Protein AF-A0A4Y7RPZ2-F1 (afdb_monomer_lite)

pLDDT: mean 96.3, std 3.9, range [80.81, 98.81]

Structure (mmCIF, N/CA/C/O backbone):
data_AF-A0A4Y7RPZ2-F1
#
_entry.id   AF-A0A4Y7RPZ2-F1
#
loop_
_atom_site.group_PDB
_atom_site.id
_atom_site.type_symbol
_atom_site.label_atom_id
_atom_site.label_alt_id
_atom_site.label_comp_id
_atom_site.label_asym_id
_atom_site.label_entity_id
_atom_site.label_seq_id
_atom_site.pdbx_PDB_ins_code
_atom_site.Cartn_x
_atom_site.Cartn_y
_atom_site.Cartn_z
_atom_site.occupancy
_atom_site.B_iso_or_equiv
_atom_site.auth_seq_id
_atom_site.auth_comp_id
_atom_site.auth_asym_id
_atom_site.auth_atom_id
_atom_site.pdbx_PDB_model_num
ATOM 1 N N . MET A 1 1 ? 14.764 -10.989 -1.411 1.00 84.56 1 MET A N 1
ATOM 2 C CA . MET A 1 1 ? 14.471 -10.034 -0.320 1.00 84.56 1 MET A CA 1
ATOM 3 C C . MET A 1 1 ? 13.833 -8.816 -0.963 1.00 84.56 1 MET A C 1
ATOM 5 O O . MET A 1 1 ? 14.284 -8.459 -2.047 1.00 84.56 1 MET A O 1
ATOM 9 N N . LEU A 1 2 ? 12.774 -8.257 -0.370 1.00 96.38 2 LEU A N 1
ATOM 10 C CA . LEU A 1 2 ? 12.108 -7.063 -0.904 1.00 96.38 2 LEU A CA 1
ATOM 11 C C . LEU A 1 2 ? 13.089 -5.880 -0.918 1.00 96.38 2 LEU A C 1
ATOM 13 O O . LEU A 1 2 ? 13.818 -5.696 0.056 1.00 96.38 2 LEU A O 1
ATOM 17 N N . ASN A 1 3 ? 13.115 -5.133 -2.017 1.00 98.00 3 ASN A N 1
ATOM 18 C CA . ASN A 1 3 ? 13.840 -3.874 -2.187 1.00 98.00 3 ASN A CA 1
ATOM 19 C C . ASN A 1 3 ? 13.133 -3.023 -3.254 1.00 98.00 3 ASN A C 1
ATOM 21 O O . ASN A 1 3 ? 12.162 -3.475 -3.862 1.00 98.00 3 ASN A O 1
ATOM 25 N N . TYR A 1 4 ? 13.608 -1.801 -3.485 1.00 97.50 4 TYR A N 1
ATOM 26 C CA . TYR A 1 4 ? 12.972 -0.877 -4.423 1.00 97.50 4 TYR A CA 1
ATOM 27 C C . TYR A 1 4 ? 12.843 -1.445 -5.844 1.00 97.50 4 TYR A C 1
ATOM 29 O O . TYR A 1 4 ? 11.780 -1.348 -6.455 1.00 97.50 4 TYR A O 1
ATOM 37 N N . ASP A 1 5 ? 13.898 -2.089 -6.346 1.00 96.38 5 ASP A N 1
ATOM 38 C CA . ASP A 1 5 ? 13.976 -2.550 -7.737 1.00 96.38 5 ASP A CA 1
ATOM 39 C C . ASP A 1 5 ? 13.000 -3.696 -8.044 1.00 96.38 5 ASP A C 1
ATOM 41 O O . ASP A 1 5 ? 12.559 -3.847 -9.181 1.00 96.38 5 ASP A O 1
ATOM 45 N N . ASN A 1 6 ? 12.636 -4.504 -7.040 1.00 97.38 6 ASN A N 1
ATOM 46 C CA . ASN A 1 6 ? 11.681 -5.606 -7.198 1.00 97.38 6 ASN A CA 1
ATOM 47 C C . ASN A 1 6 ? 10.296 -5.335 -6.588 1.00 97.38 6 ASN A C 1
ATOM 49 O O . ASN A 1 6 ? 9.420 -6.200 -6.669 1.00 97.38 6 ASN A O 1
ATOM 53 N N . LEU A 1 7 ? 10.079 -4.151 -6.009 1.00 98.31 7 LEU A N 1
ATOM 54 C CA . LEU A 1 7 ? 8.886 -3.815 -5.230 1.00 98.31 7 LEU A CA 1
ATOM 55 C C . LEU A 1 7 ? 7.584 -4.032 -6.012 1.00 98.31 7 LEU A C 1
ATOM 57 O O . LEU A 1 7 ? 6.657 -4.674 -5.517 1.00 98.31 7 LEU A O 1
ATOM 61 N N . VAL A 1 8 ? 7.527 -3.532 -7.248 1.00 97.44 8 VAL A N 1
ATOM 62 C CA . VAL A 1 8 ? 6.344 -3.660 -8.112 1.00 97.44 8 VAL A CA 1
ATOM 63 C C . VAL A 1 8 ? 6.057 -5.124 -8.432 1.00 97.44 8 VAL A C 1
ATOM 65 O O . VAL A 1 8 ? 4.929 -5.582 -8.261 1.00 97.44 8 VAL A O 1
ATOM 68 N N . GLN A 1 9 ? 7.075 -5.878 -8.850 1.00 97.25 9 GLN A N 1
ATOM 69 C CA . GLN A 1 9 ? 6.909 -7.290 -9.185 1.00 97.25 9 GLN A CA 1
ATOM 70 C C . GLN A 1 9 ? 6.391 -8.086 -7.981 1.00 97.25 9 GLN A C 1
ATOM 72 O O . GLN A 1 9 ? 5.443 -8.854 -8.114 1.00 97.25 9 GLN A O 1
A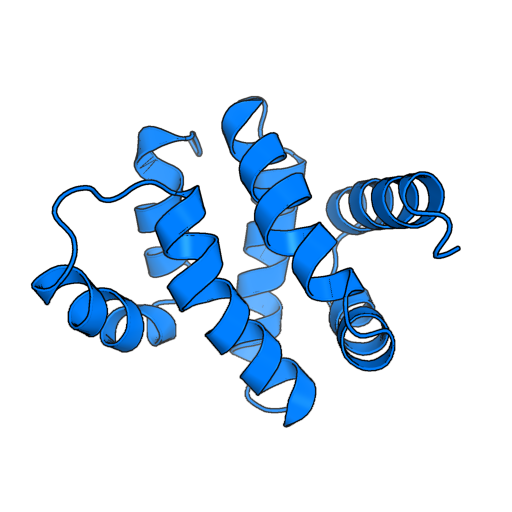TOM 77 N N . GLN A 1 10 ? 6.975 -7.864 -6.804 1.00 98.31 10 GLN A N 1
ATOM 78 C CA . GLN A 1 10 ? 6.581 -8.538 -5.568 1.00 98.31 10 GLN A CA 1
ATOM 79 C C . GLN A 1 10 ? 5.134 -8.202 -5.170 1.00 98.31 10 GLN A C 1
ATOM 81 O O . GLN A 1 10 ? 4.391 -9.089 -4.751 1.00 98.31 10 GLN A O 1
ATOM 86 N N . MET A 1 11 ? 4.691 -6.954 -5.367 1.00 98.38 11 MET A N 1
ATOM 87 C CA . MET A 1 11 ? 3.294 -6.575 -5.131 1.00 98.38 11 MET A CA 1
ATOM 88 C C . MET A 1 11 ? 2.337 -7.301 -6.088 1.00 98.38 11 MET A C 1
ATOM 90 O O . MET A 1 11 ? 1.307 -7.821 -5.664 1.00 98.38 11 MET A O 1
ATOM 94 N N . LEU A 1 12 ? 2.687 -7.388 -7.374 1.00 97.81 12 LEU A N 1
ATOM 95 C CA . LEU A 1 12 ? 1.889 -8.102 -8.377 1.00 97.81 12 LEU A CA 1
ATOM 96 C C . LEU A 1 12 ? 1.887 -9.623 -8.160 1.00 97.81 12 LEU A C 1
ATOM 98 O O . LEU A 1 12 ? 0.957 -10.305 -8.584 1.00 97.81 12 LEU A O 1
ATOM 102 N N . GLU A 1 13 ? 2.916 -10.181 -7.525 1.00 98.19 13 GLU A N 1
ATOM 103 C CA . GLU A 1 13 ? 2.938 -11.583 -7.096 1.00 98.19 13 GLU A CA 1
ATOM 104 C C . GLU A 1 13 ? 2.046 -11.815 -5.869 1.00 98.19 13 GLU A C 1
ATOM 106 O O . GLU A 1 13 ? 1.338 -12.821 -5.815 1.00 98.19 13 GLU A O 1
ATOM 111 N N . ALA A 1 14 ? 2.021 -10.875 -4.918 1.00 98.00 14 ALA A N 1
ATOM 112 C CA . ALA A 1 14 ? 1.143 -10.935 -3.749 1.00 98.00 14 ALA A CA 1
ATOM 113 C C . ALA A 1 14 ? -0.341 -10.740 -4.116 1.00 98.00 14 ALA A C 1
ATOM 115 O O . ALA A 1 14 ? -1.227 -11.374 -3.531 1.00 98.00 14 ALA A O 1
ATOM 116 N N . VAL A 1 15 ? -0.616 -9.879 -5.099 1.00 98.12 15 VAL A N 1
ATOM 117 C CA . VAL A 1 15 ? -1.965 -9.530 -5.560 1.00 98.12 15 VAL A CA 1
ATOM 118 C C . VAL A 1 15 ? -2.046 -9.601 -7.095 1.00 98.12 15 VAL A C 1
ATOM 120 O O . VAL A 1 15 ? -2.077 -8.568 -7.772 1.00 98.12 15 VAL A O 1
ATOM 123 N N . PRO A 1 16 ? -2.071 -10.815 -7.683 1.00 98.06 16 PRO A N 1
ATOM 124 C CA . PRO A 1 16 ? -2.110 -11.012 -9.132 1.00 98.06 16 PRO A CA 1
ATOM 125 C C . PRO A 1 16 ? -3.327 -10.388 -9.818 1.00 98.06 16 PRO A C 1
ATOM 127 O O . PRO A 1 16 ? -3.262 -10.106 -11.011 1.00 98.06 16 PRO A O 1
ATOM 130 N N . GLU A 1 17 ? -4.407 -10.123 -9.089 1.00 98.00 17 GLU A N 1
ATOM 131 C CA . GLU A 1 17 ? -5.610 -9.462 -9.598 1.00 98.00 17 GLU A CA 1
ATOM 132 C C . GLU A 1 17 ? -5.354 -8.021 -10.068 1.00 98.00 17 GLU A C 1
ATOM 134 O O . GLU A 1 17 ? -6.118 -7.491 -10.869 1.00 98.00 17 GLU A O 1
ATOM 139 N N . ILE A 1 18 ? -4.252 -7.400 -9.632 1.00 97.25 18 ILE A N 1
ATOM 140 C CA . ILE A 1 18 ? -3.833 -6.071 -10.093 1.00 97.25 18 ILE A CA 1
ATOM 141 C C . ILE A 1 18 ? -3.183 -6.133 -11.484 1.00 97.25 18 ILE A C 1
ATOM 143 O O . ILE A 1 18 ? -3.208 -5.140 -12.212 1.00 97.25 18 ILE A O 1
ATOM 147 N N . LYS A 1 19 ? -2.630 -7.285 -11.898 1.00 96.00 19 LYS A N 1
ATOM 148 C CA . LYS A 1 19 ? -1.849 -7.404 -13.145 1.00 96.00 19 LYS A CA 1
ATOM 149 C C . LYS A 1 19 ? -2.577 -6.888 -14.390 1.00 96.00 19 LYS A C 1
ATOM 151 O O . LYS A 1 19 ? -1.952 -6.118 -15.109 1.00 96.00 19 LYS A O 1
ATOM 156 N N . PRO A 1 20 ? -3.869 -7.189 -14.630 1.00 95.69 20 PRO A N 1
ATOM 157 C CA . PRO A 1 20 ? -4.561 -6.663 -15.806 1.00 95.69 20 PRO A CA 1
ATOM 158 C C . PRO A 1 20 ? -4.664 -5.131 -15.817 1.00 95.69 20 PRO A C 1
ATOM 160 O O . PRO A 1 20 ? -4.638 -4.518 -16.880 1.00 95.69 20 PRO A O 1
ATOM 163 N N . HIS A 1 21 ? -4.772 -4.500 -14.642 1.00 94.50 21 HIS A N 1
ATOM 164 C CA . HIS A 1 21 ? -4.774 -3.041 -14.522 1.00 94.50 21 HIS A CA 1
ATOM 165 C C . HIS A 1 21 ? -3.388 -2.464 -14.805 1.00 94.50 21 HIS A C 1
ATOM 167 O O . HIS A 1 21 ? -3.276 -1.479 -15.520 1.00 94.50 21 HIS A O 1
ATOM 173 N N . TYR A 1 22 ? -2.342 -3.111 -14.293 1.00 95.06 22 TYR A N 1
ATOM 174 C CA . TYR A 1 22 ? -0.957 -2.726 -14.546 1.00 95.06 22 TYR A CA 1
ATOM 175 C C . TYR A 1 22 ? -0.576 -2.852 -16.028 1.00 95.06 22 TYR A C 1
ATOM 177 O O . TYR A 1 22 ? -0.064 -1.904 -16.613 1.00 95.06 22 TYR A O 1
ATOM 185 N N . GLU A 1 23 ? -0.871 -3.993 -16.655 1.00 93.62 23 GLU A N 1
ATOM 186 C CA . GLU A 1 23 ? -0.543 -4.271 -18.060 1.00 93.62 23 GLU A CA 1
ATOM 187 C C . GLU A 1 23 ? -1.206 -3.284 -19.026 1.00 93.62 23 GLU A C 1
ATOM 189 O O . GLU A 1 23 ? -0.612 -2.930 -20.039 1.00 93.62 23 GLU A O 1
ATOM 194 N N . LYS A 1 24 ? -2.407 -2.797 -18.694 1.00 91.44 24 LYS A N 1
ATOM 195 C CA . LYS A 1 24 ? -3.105 -1.782 -19.488 1.00 91.44 24 LYS A CA 1
ATOM 196 C C . LYS A 1 24 ? -2.371 -0.437 -19.502 1.00 91.44 24 LYS A C 1
ATOM 198 O O . LYS A 1 24 ? -2.361 0.237 -20.528 1.00 91.44 24 LYS A O 1
ATOM 203 N N . GLU A 1 25 ? -1.783 -0.037 -18.377 1.00 89.62 25 GLU A N 1
ATOM 204 C CA . GLU A 1 25 ? -1.068 1.240 -18.272 1.00 89.62 25 GLU A CA 1
ATOM 205 C C . GLU A 1 25 ? 0.340 1.169 -18.891 1.00 89.62 25 GLU A C 1
ATOM 207 O O . GLU A 1 25 ? 0.842 2.177 -19.383 1.00 89.62 25 GLU A O 1
ATOM 212 N N . LEU A 1 26 ? 0.948 -0.026 -18.968 1.00 87.62 26 LEU A N 1
ATOM 213 C CA . LEU A 1 26 ? 2.272 -0.231 -19.580 1.00 87.62 26 LEU A CA 1
ATOM 214 C C . LEU A 1 26 ? 2.374 0.253 -21.030 1.00 87.62 26 LEU A C 1
ATOM 216 O O . LEU A 1 26 ? 3.459 0.618 -21.471 1.00 87.62 26 LEU A O 1
ATOM 220 N N . GLU A 1 27 ? 1.269 0.259 -21.774 1.00 85.00 27 GLU A N 1
ATOM 221 C CA . GLU A 1 27 ? 1.242 0.742 -23.160 1.00 85.00 27 GLU A CA 1
ATOM 222 C C . GLU A 1 27 ? 1.529 2.249 -23.276 1.00 85.00 27 GLU A C 1
ATOM 224 O O . GLU A 1 27 ? 1.878 2.727 -24.356 1.00 85.00 27 GLU A O 1
ATOM 229 N N . TRP A 1 28 ? 1.389 2.994 -22.176 1.00 83.94 28 TRP A N 1
ATOM 230 C CA . TRP A 1 28 ? 1.428 4.457 -22.143 1.00 83.94 28 TRP A CA 1
ATOM 231 C C . TRP A 1 28 ? 2.625 5.022 -21.374 1.00 83.94 28 TRP A C 1
ATOM 233 O O . TRP A 1 28 ? 2.793 6.242 -21.331 1.00 83.94 28 TRP A O 1
ATOM 243 N N . TRP A 1 29 ? 3.443 4.169 -20.751 1.00 87.69 29 TRP A N 1
ATOM 244 C CA . TRP A 1 29 ? 4.537 4.591 -19.878 1.00 87.69 29 TRP A CA 1
ATOM 245 C C . TRP A 1 29 ? 5.911 4.334 -20.493 1.00 87.69 29 TRP A C 1
ATOM 247 O O . TRP A 1 29 ? 6.260 3.204 -20.826 1.00 87.69 29 TRP A O 1
ATOM 257 N N . ASP A 1 30 ? 6.721 5.393 -20.554 1.00 81.00 30 ASP A N 1
ATOM 258 C CA . ASP A 1 30 ? 8.123 5.320 -20.979 1.00 81.00 30 ASP A CA 1
ATOM 259 C C . ASP A 1 30 ? 9.049 4.794 -19.863 1.00 81.00 30 ASP A C 1
ATOM 261 O O . ASP A 1 30 ? 10.093 4.204 -20.142 1.00 81.00 30 ASP A O 1
ATOM 265 N N . GLU A 1 31 ? 8.671 4.988 -18.592 1.00 85.19 31 GLU A N 1
ATOM 266 C CA . GLU A 1 31 ? 9.424 4.533 -17.420 1.00 85.19 31 GLU A CA 1
ATOM 267 C C . GLU A 1 31 ? 8.487 3.975 -16.341 1.00 85.19 31 GLU A C 1
ATOM 269 O O . GLU A 1 31 ? 7.433 4.540 -16.048 1.00 85.19 31 GLU A O 1
ATOM 274 N N . ILE A 1 32 ? 8.894 2.866 -15.718 1.00 87.19 32 ILE A N 1
ATOM 275 C CA . ILE A 1 32 ? 8.118 2.175 -14.684 1.00 87.19 32 ILE A CA 1
ATOM 276 C C . ILE A 1 32 ? 8.791 2.411 -13.332 1.00 87.19 32 ILE A C 1
ATOM 278 O O . ILE A 1 32 ? 9.657 1.646 -12.903 1.00 87.19 32 ILE A O 1
ATOM 282 N N . LEU A 1 33 ? 8.382 3.479 -12.647 1.00 93.44 33 LEU A N 1
ATOM 283 C CA . LEU A 1 33 ? 8.823 3.766 -11.282 1.00 93.44 33 LEU A CA 1
ATOM 284 C C . LEU A 1 33 ? 7.810 3.232 -10.261 1.00 93.44 33 LEU A C 1
ATOM 286 O O . LEU A 1 33 ? 6.606 3.406 -10.462 1.00 93.44 33 LEU A O 1
ATOM 290 N N . PRO A 1 34 ? 8.251 2.664 -9.121 1.00 96.81 34 PRO A N 1
ATOM 291 C CA . PRO A 1 34 ? 7.343 2.210 -8.072 1.00 96.81 34 PRO A CA 1
ATOM 292 C C . PRO A 1 34 ? 6.317 3.259 -7.634 1.00 96.81 34 PRO A C 1
ATOM 294 O O . PRO A 1 34 ? 5.151 2.921 -7.486 1.00 96.81 34 PRO A O 1
ATOM 297 N N . HIS A 1 35 ? 6.692 4.534 -7.510 1.00 97.25 35 HIS A N 1
ATOM 298 C CA . HIS A 1 35 ? 5.727 5.589 -7.170 1.00 97.25 35 HIS A CA 1
ATOM 299 C C . HIS A 1 35 ? 4.608 5.740 -8.210 1.00 97.25 35 HIS A C 1
ATOM 301 O O . HIS A 1 35 ? 3.456 5.918 -7.825 1.00 97.25 35 HIS A O 1
ATOM 307 N N . ILE A 1 36 ? 4.925 5.615 -9.504 1.00 95.44 36 ILE A N 1
ATOM 308 C CA . ILE A 1 36 ? 3.939 5.684 -10.594 1.00 95.44 36 ILE A CA 1
ATOM 309 C C . ILE A 1 36 ? 2.998 4.482 -10.503 1.00 95.44 36 ILE A C 1
ATOM 311 O O . ILE A 1 36 ? 1.784 4.640 -10.437 1.00 95.44 36 ILE A O 1
ATOM 315 N N . VAL A 1 37 ? 3.545 3.269 -10.384 1.00 97.12 37 VAL A N 1
ATOM 316 C CA . VAL A 1 37 ? 2.721 2.051 -10.318 1.00 97.12 37 VAL A CA 1
ATOM 317 C C . VAL A 1 37 ? 1.838 2.028 -9.068 1.00 97.12 37 VAL A C 1
ATOM 319 O O . VAL A 1 37 ? 0.659 1.674 -9.134 1.00 97.12 37 VAL A O 1
ATOM 322 N N . PHE A 1 38 ? 2.383 2.414 -7.913 1.00 98.31 38 PHE A N 1
ATOM 323 C CA . PHE A 1 38 ? 1.604 2.462 -6.681 1.00 98.31 38 PHE A CA 1
ATOM 324 C C . PHE A 1 38 ? 0.554 3.574 -6.713 1.00 98.31 38 PHE A C 1
ATOM 326 O O . PHE A 1 38 ? -0.574 3.344 -6.278 1.00 98.31 38 PHE A O 1
ATOM 333 N N . GLY A 1 39 ? 0.894 4.739 -7.266 1.00 97.06 39 GLY A N 1
ATOM 334 C CA . GLY A 1 39 ? 0.007 5.893 -7.371 1.00 97.06 39 GLY A CA 1
ATOM 335 C C . GLY A 1 39 ? -1.152 5.689 -8.344 1.00 97.06 39 GLY A C 1
ATOM 336 O O . GLY A 1 39 ? -2.298 5.938 -7.971 1.00 97.06 39 GLY A O 1
ATOM 337 N N . ASP A 1 40 ? -0.866 5.186 -9.543 1.00 95.81 40 ASP A N 1
ATOM 338 C CA . ASP A 1 40 ? -1.818 5.186 -10.660 1.00 95.81 40 ASP A CA 1
ATOM 339 C C . ASP A 1 40 ? -2.557 3.855 -10.830 1.00 95.81 40 ASP A C 1
ATOM 341 O O . ASP A 1 40 ? -3.648 3.823 -11.398 1.00 95.81 40 ASP A O 1
ATOM 345 N N . VAL A 1 41 ? -2.015 2.751 -10.300 1.00 97.38 41 VAL A N 1
ATOM 346 C CA . VAL A 1 41 ? -2.619 1.416 -10.447 1.00 97.38 41 VAL A CA 1
ATOM 347 C C . VAL A 1 41 ? -3.044 0.842 -9.100 1.00 97.38 41 VAL A C 1
ATOM 349 O O . VAL A 1 41 ? -4.228 0.574 -8.882 1.00 97.38 41 VAL A O 1
ATOM 352 N N . ILE A 1 42 ? -2.100 0.656 -8.173 1.00 98.12 42 ILE A N 1
ATOM 353 C CA . ILE A 1 42 ? -2.374 -0.073 -6.925 1.00 98.12 42 ILE A CA 1
ATOM 354 C C . ILE A 1 42 ? -3.324 0.723 -6.027 1.00 98.12 42 ILE A C 1
ATOM 356 O O . ILE A 1 42 ? -4.325 0.177 -5.564 1.00 98.12 42 ILE A O 1
ATOM 360 N N . ASN A 1 43 ? -3.068 2.013 -5.806 1.00 98.31 43 ASN A N 1
ATOM 361 C CA . ASN A 1 43 ? -3.909 2.844 -4.949 1.00 98.31 43 ASN A CA 1
ATOM 362 C C . ASN A 1 43 ? -5.363 2.927 -5.445 1.00 98.31 43 ASN A C 1
ATOM 364 O O . ASN A 1 43 ? -6.257 2.623 -4.650 1.00 98.31 43 ASN A O 1
ATOM 368 N N . PRO A 1 44 ? -5.655 3.275 -6.718 1.00 98.06 44 PRO A N 1
ATOM 369 C CA . PRO A 1 44 ? -7.026 3.293 -7.221 1.00 98.06 44 PRO A CA 1
ATOM 370 C C . PRO A 1 44 ? -7.728 1.947 -7.058 1.00 98.06 44 PRO A C 1
ATOM 372 O O . PRO A 1 44 ? -8.883 1.908 -6.625 1.00 98.06 44 PRO A O 1
ATOM 375 N N . TYR A 1 45 ? -7.020 0.848 -7.332 1.00 98.00 45 TYR A N 1
ATOM 376 C CA . TYR A 1 45 ? -7.556 -0.496 -7.172 1.00 98.00 45 TYR A CA 1
ATOM 377 C C . TYR A 1 45 ? -7.932 -0.787 -5.711 1.00 98.00 45 TYR A C 1
ATOM 379 O O . TYR A 1 45 ? -9.092 -1.085 -5.419 1.00 98.00 45 TYR A O 1
ATOM 387 N N . ILE A 1 46 ? -7.005 -0.603 -4.766 1.00 98.31 46 ILE A N 1
ATOM 388 C CA . ILE A 1 46 ? -7.246 -0.856 -3.336 1.00 98.31 46 ILE A CA 1
ATOM 389 C C . ILE A 1 46 ? -8.335 0.062 -2.768 1.00 98.31 46 ILE A C 1
ATOM 391 O O . ILE A 1 46 ? -9.213 -0.396 -2.031 1.00 98.31 46 ILE A O 1
ATOM 395 N N . ILE A 1 47 ? -8.341 1.344 -3.137 1.00 98.50 47 ILE A N 1
ATOM 396 C CA . ILE A 1 47 ? -9.367 2.297 -2.696 1.00 98.50 47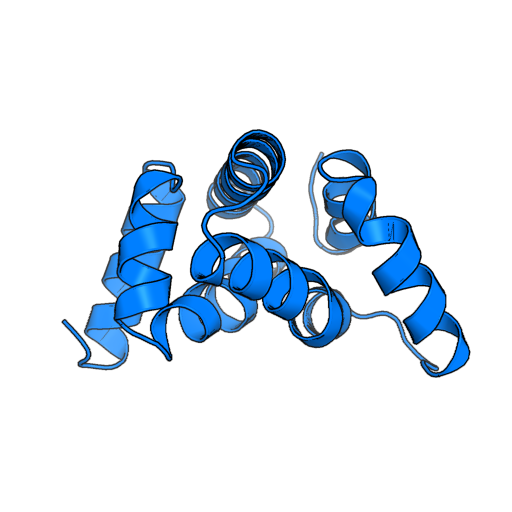 ILE A CA 1
ATOM 397 C C . ILE A 1 47 ? -10.747 1.886 -3.215 1.00 98.50 47 ILE A C 1
ATOM 399 O O . ILE A 1 47 ? -11.726 1.977 -2.469 1.00 98.50 47 ILE A O 1
ATOM 403 N N . SER A 1 48 ? -10.846 1.402 -4.456 1.00 97.94 48 SER A N 1
ATOM 404 C CA . SER A 1 48 ? -12.117 0.921 -5.009 1.00 97.94 48 SER A CA 1
ATOM 405 C C . SER A 1 48 ? -12.683 -0.255 -4.199 1.00 97.94 48 SER A C 1
ATOM 407 O O . SER A 1 48 ? -13.855 -0.225 -3.810 1.00 97.94 48 SER A O 1
ATOM 409 N N . LEU A 1 49 ? -11.836 -1.222 -3.829 1.00 97.75 49 LEU A N 1
ATOM 410 C CA . LEU A 1 49 ? -12.217 -2.368 -3.001 1.00 97.75 49 LEU A CA 1
ATOM 411 C C . LEU A 1 49 ? -12.658 -1.937 -1.598 1.00 97.75 49 LEU A C 1
ATOM 413 O O . LEU A 1 49 ? -13.694 -2.387 -1.104 1.00 97.75 49 LEU A O 1
ATOM 417 N N . LEU A 1 50 ? -11.935 -1.002 -0.971 1.00 98.12 50 LEU A N 1
ATOM 418 C CA . LEU A 1 50 ? -12.313 -0.433 0.326 1.00 98.12 50 LEU A CA 1
ATOM 419 C C . LEU A 1 50 ? -13.677 0.273 0.252 1.00 98.12 50 LEU A C 1
ATOM 421 O O . LEU A 1 50 ? -14.557 0.044 1.094 1.00 98.12 50 LEU A O 1
ATOM 425 N N . LYS A 1 51 ? -13.891 1.119 -0.762 1.00 97.25 51 LYS A N 1
ATOM 426 C CA . LYS A 1 51 ? -15.147 1.864 -0.939 1.00 97.25 51 LYS A CA 1
ATOM 427 C C . LYS A 1 51 ? -16.334 0.921 -1.103 1.00 97.25 51 LYS A C 1
ATOM 429 O O . LYS A 1 51 ? -17.312 1.084 -0.372 1.00 97.25 51 LYS A O 1
ATOM 434 N N . ASN A 1 52 ? -16.189 -0.110 -1.929 1.00 94.69 52 ASN A N 1
ATOM 435 C CA . ASN A 1 52 ? -17.251 -1.073 -2.213 1.00 94.69 52 ASN A CA 1
ATOM 436 C C . ASN A 1 52 ? -17.357 -2.207 -1.179 1.00 94.69 52 ASN A C 1
ATOM 438 O O . ASN A 1 52 ? -18.327 -2.957 -1.204 1.00 94.69 52 ASN A O 1
ATOM 442 N N . SER A 1 53 ? -16.396 -2.318 -0.251 1.00 87.81 53 SER A N 1
ATOM 443 C CA . SER A 1 53 ? -16.313 -3.418 0.728 1.00 87.81 53 SER A CA 1
ATOM 444 C C . SER A 1 53 ? -16.329 -4.795 0.058 1.00 87.81 53 SER A C 1
ATOM 446 O O . SER A 1 53 ? -17.006 -5.718 0.508 1.00 87.81 53 SER A O 1
ATOM 448 N N . GLN A 1 54 ? -15.576 -4.898 -1.035 1.00 87.94 54 GLN A N 1
ATOM 449 C CA . GLN A 1 54 ? -15.441 -6.094 -1.859 1.00 87.94 54 GLN A CA 1
ATOM 450 C C . GLN A 1 54 ? -14.098 -6.780 -1.614 1.00 87.94 54 GLN A C 1
ATOM 452 O O . GLN A 1 54 ? -13.147 -6.153 -1.150 1.00 87.94 54 GLN A O 1
ATOM 457 N N . ASP A 1 55 ? -14.067 -8.080 -1.915 1.00 90.62 55 ASP A N 1
ATOM 458 C CA . ASP A 1 55 ? -12.865 -8.913 -1.990 1.00 90.62 55 ASP A CA 1
ATOM 459 C C . ASP A 1 55 ? -11.913 -8.749 -0.799 1.00 90.62 55 ASP A C 1
ATOM 461 O O . ASP A 1 55 ? -10.744 -8.385 -0.925 1.00 90.62 55 ASP A O 1
ATOM 465 N N . LEU A 1 56 ? -12.433 -9.053 0.395 1.00 95.38 56 LEU A N 1
ATOM 466 C CA . LEU A 1 56 ? -11.696 -8.955 1.660 1.00 95.38 56 LEU A CA 1
ATOM 467 C C . LEU A 1 56 ? -10.377 -9.744 1.652 1.00 95.38 56 LEU A C 1
ATOM 469 O O . LEU A 1 56 ? -9.432 -9.328 2.313 1.00 95.38 56 LEU A O 1
ATOM 473 N N . ASP A 1 57 ? -10.300 -10.845 0.897 1.00 97.62 57 ASP A N 1
ATOM 474 C CA . ASP A 1 57 ? -9.064 -11.617 0.709 1.00 97.62 57 ASP A CA 1
ATOM 475 C C . ASP A 1 57 ? -7.971 -10.802 -0.004 1.00 97.62 57 ASP A C 1
ATOM 477 O O . ASP A 1 57 ? -6.822 -10.771 0.437 1.00 97.62 57 ASP A O 1
ATOM 481 N N . ILE A 1 58 ? -8.344 -10.076 -1.062 1.00 98.19 58 ILE A N 1
ATOM 482 C CA . ILE A 1 58 ? -7.431 -9.213 -1.817 1.00 98.19 58 ILE A CA 1
ATOM 483 C C . ILE A 1 58 ? -6.923 -8.084 -0.919 1.00 98.19 58 ILE A C 1
ATOM 485 O O . ILE A 1 58 ? -5.721 -7.819 -0.873 1.00 98.19 58 ILE A O 1
ATOM 489 N N . LEU A 1 59 ? -7.823 -7.452 -0.157 1.00 98.44 59 LEU A N 1
ATOM 490 C CA . LEU A 1 59 ? -7.447 -6.434 0.825 1.00 98.44 59 LEU A CA 1
ATOM 491 C C . LEU A 1 59 ? -6.504 -7.008 1.890 1.00 98.44 59 LEU A C 1
ATOM 493 O O . LEU A 1 59 ? -5.482 -6.398 2.191 1.00 98.44 59 LEU A O 1
ATOM 497 N N . GLN A 1 60 ? -6.784 -8.201 2.418 1.00 98.44 60 GLN A N 1
ATOM 498 C CA . GLN A 1 60 ? -5.923 -8.848 3.408 1.00 98.44 60 GLN A CA 1
ATOM 499 C C . GLN A 1 60 ? -4.502 -9.066 2.866 1.00 98.44 60 GLN A C 1
ATOM 501 O O . GLN A 1 60 ? -3.535 -8.723 3.548 1.00 98.44 60 GLN A O 1
ATOM 506 N N . ARG A 1 61 ? -4.364 -9.580 1.636 1.00 98.62 61 ARG A N 1
ATOM 507 C CA . ARG A 1 61 ? -3.059 -9.795 0.987 1.00 98.62 61 ARG A CA 1
ATOM 508 C C . ARG A 1 61 ? -2.327 -8.489 0.692 1.00 98.62 61 ARG A C 1
ATOM 510 O O . ARG A 1 61 ? -1.133 -8.393 0.970 1.00 98.62 61 ARG A O 1
ATOM 517 N N . ALA A 1 62 ? -3.031 -7.473 0.196 1.00 98.69 62 ALA A N 1
ATOM 518 C CA . ALA A 1 62 ? -2.442 -6.165 -0.082 1.00 98.69 62 ALA A CA 1
ATOM 519 C C . ALA A 1 62 ? -1.891 -5.504 1.190 1.00 98.69 62 ALA A C 1
ATOM 521 O O . ALA A 1 62 ? -0.741 -5.077 1.224 1.00 98.69 62 ALA A O 1
ATOM 522 N N . PHE A 1 63 ? -2.671 -5.479 2.272 1.00 98.75 63 PHE A N 1
ATOM 523 C CA . PHE A 1 63 ? -2.221 -4.883 3.531 1.00 98.75 63 PHE A CA 1
ATOM 524 C C . PHE A 1 63 ? -1.166 -5.729 4.251 1.00 98.75 63 PHE A C 1
ATOM 526 O O . PHE A 1 63 ? -0.297 -5.171 4.919 1.00 98.75 63 PHE A O 1
ATOM 533 N N . GLN A 1 64 ? -1.173 -7.053 4.076 1.00 98.75 64 GLN A N 1
ATOM 534 C CA . GLN A 1 64 ? -0.054 -7.891 4.505 1.00 98.75 64 GLN A CA 1
ATOM 535 C C . GLN A 1 64 ? 1.231 -7.517 3.756 1.00 98.75 64 GLN A C 1
ATOM 537 O O . GLN A 1 64 ? 2.294 -7.444 4.370 1.00 98.75 64 GLN A O 1
ATOM 542 N N . PHE A 1 65 ? 1.146 -7.238 2.454 1.00 98.81 65 PHE A N 1
ATOM 543 C CA . PHE A 1 65 ? 2.287 -6.756 1.682 1.00 98.81 65 PHE A CA 1
ATOM 544 C C . PHE A 1 65 ? 2.754 -5.368 2.144 1.00 98.81 65 PHE A C 1
ATOM 546 O O . PHE A 1 65 ? 3.953 -5.150 2.307 1.00 98.81 65 PHE A O 1
ATOM 553 N N . PHE A 1 66 ? 1.830 -4.456 2.456 1.00 98.81 66 PHE A N 1
ATOM 554 C CA . PHE A 1 66 ? 2.168 -3.150 3.032 1.00 98.81 66 PHE A CA 1
ATOM 555 C C . PHE A 1 66 ? 2.868 -3.274 4.392 1.00 98.81 66 PHE A C 1
ATOM 557 O O . PHE A 1 66 ? 3.820 -2.545 4.652 1.00 98.81 66 PHE A O 1
ATOM 564 N N . GLU A 1 67 ? 2.500 -4.255 5.221 1.00 98.81 67 GLU A N 1
ATOM 565 C CA . GLU A 1 67 ? 3.228 -4.543 6.463 1.00 98.81 67 GLU A CA 1
ATOM 566 C C . GLU A 1 67 ? 4.648 -5.058 6.201 1.00 98.81 67 GLU A C 1
ATOM 568 O O . GLU A 1 67 ? 5.574 -4.716 6.938 1.00 98.81 67 GLU A O 1
ATOM 573 N N . ILE A 1 68 ? 4.860 -5.828 5.132 1.00 98.56 68 ILE A N 1
ATOM 574 C CA . ILE A 1 68 ? 6.208 -6.229 4.709 1.00 98.56 68 ILE A CA 1
ATOM 575 C C . ILE A 1 68 ? 7.008 -5.000 4.255 1.00 98.56 68 ILE A C 1
ATOM 577 O O . ILE A 1 68 ? 8.166 -4.863 4.650 1.00 98.56 68 ILE A O 1
ATOM 581 N N . MET A 1 69 ? 6.402 -4.085 3.489 1.00 98.62 69 MET A N 1
ATOM 582 C CA . MET A 1 69 ? 7.033 -2.814 3.103 1.00 98.62 69 MET A CA 1
ATOM 583 C C . MET A 1 69 ? 7.416 -1.982 4.334 1.00 98.62 69 MET A C 1
ATOM 585 O O . MET A 1 69 ? 8.530 -1.474 4.404 1.00 98.62 69 MET A O 1
ATOM 589 N N . ALA A 1 70 ? 6.534 -1.907 5.334 1.00 98.44 70 ALA A N 1
ATOM 590 C CA . ALA A 1 70 ? 6.734 -1.141 6.565 1.00 98.44 70 ALA A CA 1
ATOM 591 C C . ALA A 1 70 ? 7.916 -1.644 7.413 1.00 98.44 70 ALA A C 1
ATOM 593 O O . ALA A 1 70 ? 8.510 -0.882 8.174 1.00 98.44 70 ALA A O 1
ATOM 594 N N . ASN A 1 71 ? 8.246 -2.932 7.291 1.00 98.12 71 ASN A N 1
ATOM 595 C CA . ASN A 1 71 ? 9.363 -3.576 7.982 1.00 98.12 71 ASN A CA 1
ATOM 596 C C . ASN A 1 71 ? 10.598 -3.763 7.078 1.00 98.12 71 ASN A C 1
ATOM 598 O O . ASN A 1 71 ? 11.569 -4.406 7.483 1.00 98.12 71 ASN A O 1
ATOM 602 N N . CYS A 1 72 ? 10.571 -3.246 5.847 1.00 97.69 72 CYS A N 1
ATOM 603 C CA . CYS A 1 72 ? 11.675 -3.375 4.908 1.00 97.69 72 CYS A CA 1
ATOM 604 C C . CYS A 1 72 ? 12.834 -2.440 5.307 1.00 97.69 72 CYS A C 1
ATOM 606 O O . CYS A 1 72 ? 12.592 -1.265 5.575 1.00 97.69 72 CYS A O 1
ATOM 608 N N . PRO A 1 73 ? 14.096 -2.916 5.326 1.00 96.94 73 PRO A N 1
ATOM 609 C CA . PRO A 1 73 ? 15.250 -2.064 5.622 1.00 96.94 73 PRO A CA 1
ATOM 610 C C . PRO A 1 73 ? 15.629 -1.120 4.470 1.00 96.94 73 PRO A C 1
ATOM 612 O O . PRO A 1 73 ? 16.454 -0.234 4.668 1.00 96.94 73 PRO A O 1
ATOM 615 N N . ASP A 1 74 ? 15.084 -1.322 3.266 1.00 98.19 74 ASP A N 1
ATOM 616 C CA . ASP A 1 74 ? 15.284 -0.408 2.142 1.00 98.19 74 ASP A CA 1
ATOM 617 C C . ASP A 1 74 ? 14.400 0.833 2.329 1.00 98.19 74 ASP A C 1
ATOM 619 O O . ASP A 1 74 ? 13.178 0.777 2.178 1.00 98.19 74 ASP A O 1
ATOM 623 N N . GLU A 1 75 ? 15.029 1.961 2.655 1.00 96.81 75 GLU A N 1
ATOM 624 C CA . GLU A 1 75 ? 14.344 3.227 2.933 1.00 96.81 75 GLU A CA 1
ATOM 625 C C . GLU A 1 75 ? 13.473 3.697 1.762 1.00 96.81 75 GLU A C 1
ATOM 627 O O . GLU A 1 75 ? 12.422 4.291 1.992 1.00 96.81 75 GLU A O 1
ATOM 632 N N . ARG A 1 76 ? 13.831 3.365 0.513 1.00 98.19 76 ARG A N 1
ATOM 633 C CA . ARG A 1 76 ? 13.029 3.744 -0.660 1.00 98.19 76 ARG A CA 1
ATOM 634 C C . ARG A 1 76 ? 11.723 2.950 -0.739 1.00 98.19 76 ARG A C 1
ATOM 636 O O . ARG A 1 76 ? 10.736 3.434 -1.285 1.00 98.19 76 ARG A O 1
ATOM 643 N N . VAL A 1 77 ? 11.686 1.729 -0.197 1.00 98.56 77 VAL A N 1
ATOM 644 C CA . VAL A 1 77 ? 10.440 0.948 -0.072 1.00 98.56 77 VAL A CA 1
ATOM 645 C C . VAL A 1 77 ? 9.531 1.574 0.983 1.00 98.56 77 VAL A C 1
ATOM 647 O O . VAL A 1 77 ? 8.328 1.719 0.751 1.00 98.56 77 VAL A O 1
ATOM 650 N N . ALA A 1 78 ? 10.104 1.971 2.122 1.00 95.56 78 ALA A N 1
ATOM 651 C CA . ALA A 1 78 ? 9.371 2.665 3.176 1.00 95.56 78 ALA A CA 1
ATOM 652 C C . ALA A 1 78 ? 8.846 4.031 2.699 1.00 95.56 78 ALA A C 1
ATOM 654 O O . ALA A 1 78 ? 7.717 4.39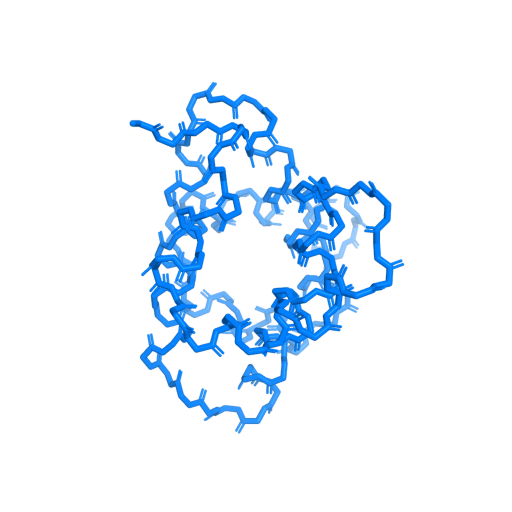5 3.025 1.00 95.56 78 ALA A O 1
ATOM 655 N N . GLU A 1 79 ? 9.618 4.744 1.876 1.00 97.88 79 GLU A N 1
ATOM 656 C CA . GLU A 1 79 ? 9.201 5.989 1.232 1.00 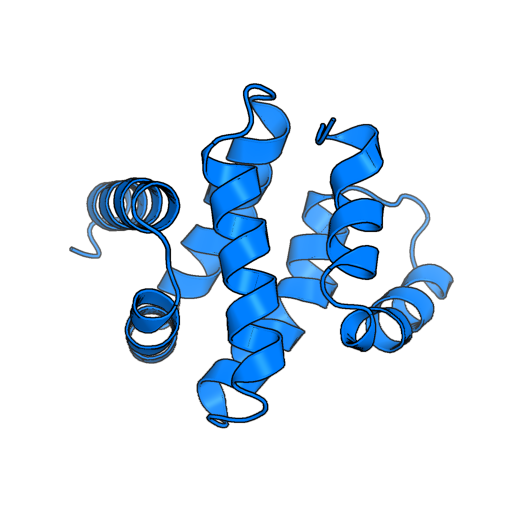97.88 79 GLU A CA 1
ATOM 657 C C . GLU A 1 79 ? 7.966 5.767 0.352 1.00 97.88 79 GLU A C 1
ATOM 659 O O . GLU A 1 79 ? 6.951 6.418 0.581 1.00 97.88 79 GLU A O 1
ATOM 664 N N . VAL A 1 80 ? 7.986 4.798 -0.578 1.00 98.75 80 VAL A N 1
ATOM 665 C CA . VAL A 1 80 ? 6.813 4.458 -1.415 1.00 98.75 80 VAL A CA 1
ATOM 666 C C . VAL A 1 80 ? 5.588 4.133 -0.557 1.00 98.75 80 VAL A C 1
ATOM 668 O O . VAL A 1 80 ? 4.494 4.629 -0.832 1.00 98.75 80 VAL A O 1
ATOM 671 N N . LEU A 1 81 ? 5.751 3.336 0.505 1.00 98.81 81 LEU A N 1
ATOM 672 C CA . LEU A 1 81 ? 4.650 3.042 1.422 1.00 98.81 81 LEU A CA 1
ATOM 673 C C . LEU A 1 81 ? 4.092 4.324 2.052 1.00 98.81 81 LEU A C 1
ATOM 675 O O . LEU A 1 81 ? 2.885 4.544 2.011 1.00 98.81 81 LEU A O 1
ATOM 679 N N . GLY A 1 82 ? 4.948 5.158 2.636 1.00 98.44 82 GLY A N 1
ATOM 680 C CA . GLY A 1 82 ? 4.523 6.363 3.338 1.00 98.44 82 GLY A CA 1
ATOM 681 C C . GLY A 1 82 ? 3.880 7.380 2.400 1.00 98.44 82 GLY A C 1
ATOM 682 O O . GLY A 1 82 ? 2.686 7.659 2.512 1.00 98.44 82 GLY A O 1
ATOM 683 N N . VAL A 1 83 ? 4.666 7.893 1.453 1.00 98.00 83 VAL A N 1
ATOM 684 C CA . VAL A 1 83 ? 4.312 9.079 0.655 1.00 98.00 83 VAL A CA 1
ATOM 685 C C . VAL A 1 83 ? 3.348 8.768 -0.483 1.00 98.00 83 VAL A C 1
ATOM 687 O O . VAL A 1 83 ? 2.654 9.649 -0.972 1.00 98.00 83 VAL A O 1
ATOM 690 N N . THR A 1 84 ? 3.300 7.519 -0.954 1.00 98.50 84 THR A N 1
ATOM 691 C CA . THR A 1 84 ? 2.405 7.149 -2.059 1.00 98.50 84 THR A CA 1
ATOM 692 C C . THR A 1 84 ? 1.186 6.404 -1.560 1.00 98.50 84 THR A C 1
ATOM 694 O O . THR A 1 84 ? 0.081 6.735 -1.971 1.00 98.50 84 THR A O 1
ATOM 697 N N . VAL A 1 85 ? 1.338 5.415 -0.680 1.00 98.75 85 VAL A N 1
ATOM 698 C CA . VAL A 1 85 ? 0.200 4.582 -0.261 1.00 98.75 85 VAL A CA 1
ATOM 699 C C . VAL A 1 85 ? -0.543 5.201 0.917 1.00 98.75 85 VAL A C 1
ATOM 701 O O . VAL A 1 85 ? -1.741 5.467 0.824 1.00 98.75 85 VAL A O 1
ATOM 704 N N . LEU A 1 86 ? 0.143 5.426 2.038 1.00 98.62 86 LEU A N 1
ATOM 705 C CA . LEU A 1 86 ? -0.509 5.793 3.295 1.00 98.62 86 LEU A CA 1
ATOM 706 C C . LEU A 1 86 ? -1.067 7.216 3.270 1.00 98.62 86 LEU A C 1
ATOM 708 O O . LEU A 1 86 ? -2.211 7.410 3.681 1.00 98.62 86 LEU A O 1
ATOM 712 N N . GLU A 1 87 ? -0.329 8.179 2.713 1.00 98.38 87 GLU A N 1
ATOM 713 C CA . GLU A 1 87 ? -0.847 9.538 2.509 1.00 98.38 87 GLU A CA 1
ATOM 714 C C . GLU A 1 87 ? -2.141 9.532 1.691 1.00 98.38 87 GLU A C 1
ATOM 716 O O . GLU A 1 87 ? -3.141 10.117 2.120 1.00 98.38 87 GLU A O 1
ATOM 721 N N . ARG A 1 88 ? -2.153 8.778 0.582 1.00 98.38 88 ARG A N 1
ATOM 722 C CA . ARG A 1 88 ? -3.305 8.667 -0.318 1.00 98.38 88 ARG A CA 1
ATOM 723 C C . ARG A 1 88 ? -4.514 8.013 0.346 1.00 98.38 88 ARG A C 1
ATOM 725 O O . ARG A 1 88 ? -5.645 8.420 0.089 1.00 98.38 88 ARG A O 1
ATOM 732 N N . LEU A 1 89 ? -4.306 7.006 1.197 1.00 98.38 89 LEU A N 1
ATOM 733 C CA . LEU A 1 89 ? -5.390 6.402 1.979 1.00 98.38 89 LEU A CA 1
ATOM 734 C C . LEU A 1 89 ? -5.990 7.393 2.985 1.00 98.38 89 LEU A C 1
ATOM 736 O O . LEU A 1 89 ? -7.195 7.337 3.237 1.00 98.38 89 LEU A O 1
ATOM 740 N N . GLY A 1 90 ? -5.168 8.287 3.539 1.00 97.81 90 GLY A N 1
ATOM 741 C CA . GLY A 1 90 ? -5.584 9.327 4.480 1.00 97.81 90 GLY A CA 1
ATOM 742 C C . GLY A 1 90 ? -6.334 10.508 3.855 1.00 97.81 90 GLY A C 1
ATOM 743 O O . GLY A 1 90 ? -7.023 11.230 4.575 1.00 97.81 90 GLY A O 1
ATOM 744 N N . ASP A 1 91 ? -6.271 10.695 2.531 1.00 97.31 91 ASP A N 1
ATOM 745 C CA . ASP A 1 91 ? -6.980 11.7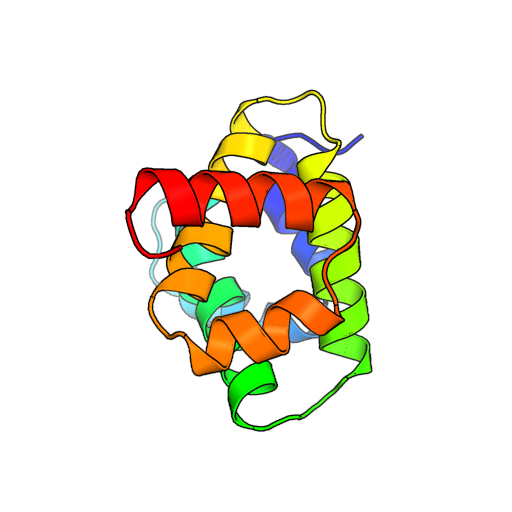87 1.836 1.00 97.31 91 ASP A CA 1
ATOM 746 C C . ASP A 1 91 ? -8.500 11.742 2.027 1.00 97.31 91 ASP A C 1
ATOM 748 O O . ASP A 1 91 ? -9.176 12.770 1.988 1.00 97.31 91 ASP A O 1
ATOM 752 N N . GLU A 1 92 ? -9.048 10.546 2.244 1.00 96.69 92 GLU A N 1
ATOM 753 C CA . GLU A 1 92 ? -10.465 10.330 2.499 1.00 96.69 92 GLU A CA 1
ATOM 754 C C . GLU A 1 92 ? -10.649 9.627 3.859 1.00 96.69 92 GLU A C 1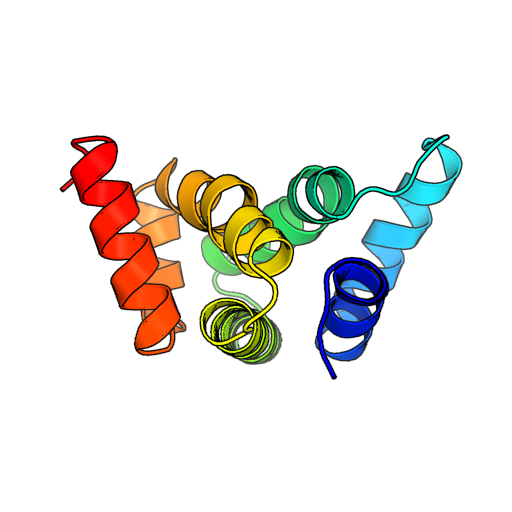
ATOM 756 O O . GLU A 1 92 ? -10.393 8.424 3.964 1.00 96.69 92 GLU A O 1
ATOM 761 N N . PRO A 1 93 ? -11.164 10.311 4.903 1.00 95.81 93 PRO A N 1
ATOM 762 C CA . PRO A 1 93 ? -11.268 9.741 6.253 1.00 95.81 93 PRO A CA 1
ATOM 763 C C . PRO A 1 93 ? -12.026 8.406 6.334 1.00 95.81 93 PRO A C 1
ATOM 765 O O . PRO A 1 93 ? -11.657 7.513 7.098 1.00 95.81 93 PRO A O 1
ATOM 768 N N . GLU A 1 94 ? -13.071 8.228 5.520 1.00 96.56 94 GLU A N 1
ATOM 769 C CA . GLU A 1 94 ? -13.828 6.970 5.469 1.00 96.56 94 GLU A CA 1
ATOM 770 C C . GLU A 1 94 ? -13.045 5.829 4.800 1.00 96.56 94 GLU A C 1
ATOM 772 O O . GLU A 1 94 ? -13.217 4.666 5.175 1.00 96.56 94 GLU A O 1
ATOM 777 N N . VAL A 1 95 ? -12.163 6.138 3.842 1.00 98.06 95 VAL A N 1
ATOM 778 C CA . VAL A 1 95 ? -11.251 5.153 3.241 1.00 98.06 95 VAL A CA 1
ATOM 779 C C . VAL A 1 95 ? -10.213 4.735 4.273 1.00 98.06 95 VAL A C 1
ATOM 781 O O . VAL A 1 95 ? -10.079 3.535 4.527 1.00 98.06 95 VAL A O 1
ATOM 784 N N . LEU A 1 96 ? -9.564 5.697 4.936 1.00 98.19 96 LEU A N 1
ATOM 785 C CA . LEU A 1 96 ? -8.584 5.426 5.986 1.00 98.19 96 LEU A CA 1
ATOM 786 C C . LEU A 1 96 ? -9.176 4.552 7.095 1.00 98.19 96 LEU A C 1
ATOM 788 O O . LEU A 1 96 ? -8.618 3.517 7.452 1.00 98.19 96 LEU A O 1
ATOM 792 N N . LYS A 1 97 ? -10.367 4.899 7.592 1.00 97.44 97 LYS A N 1
ATOM 793 C CA . LYS A 1 97 ? -11.064 4.129 8.630 1.00 97.44 97 LYS A CA 1
ATOM 794 C C . LYS A 1 97 ? -11.301 2.669 8.236 1.00 97.44 97 LYS A C 1
ATOM 796 O O . LYS A 1 97 ? -11.265 1.783 9.094 1.00 97.44 97 LYS A O 1
ATOM 801 N N . LYS A 1 98 ? -11.579 2.395 6.958 1.00 98.06 98 LYS A N 1
ATOM 802 C CA . LYS A 1 98 ? -11.711 1.023 6.449 1.00 98.06 98 LYS A CA 1
ATOM 803 C C . LYS A 1 98 ? -10.346 0.348 6.307 1.00 98.06 98 LYS A C 1
ATOM 805 O O . LYS A 1 98 ? -10.213 -0.793 6.742 1.00 98.06 98 LYS A O 1
ATOM 810 N N . ALA A 1 99 ? -9.350 1.054 5.776 1.00 98.31 99 ALA A N 1
ATOM 811 C CA . ALA A 1 99 ? -7.978 0.576 5.613 1.00 98.31 99 ALA A CA 1
ATOM 812 C C . ALA A 1 99 ? -7.341 0.144 6.945 1.00 98.31 99 ALA A C 1
ATOM 814 O O . ALA A 1 99 ? -6.764 -0.937 7.034 1.00 98.31 99 ALA A O 1
ATOM 815 N N . MET A 1 100 ? -7.535 0.924 8.015 1.00 97.69 100 MET A N 1
ATOM 816 C CA . MET A 1 100 ? -6.994 0.643 9.355 1.00 97.69 100 MET A CA 1
ATOM 817 C C . MET A 1 100 ? -7.399 -0.722 9.930 1.00 97.69 100 MET A C 1
ATOM 819 O O . MET A 1 100 ? -6.750 -1.205 10.855 1.00 97.69 100 MET A O 1
ATOM 823 N N . LYS A 1 101 ? -8.465 -1.351 9.416 1.00 97.56 101 LYS A N 1
ATOM 824 C CA . LYS A 1 101 ? -8.896 -2.695 9.837 1.00 97.56 101 LYS A CA 1
ATOM 825 C C . LYS A 1 101 ? -7.973 -3.806 9.334 1.00 97.56 101 LYS A C 1
ATOM 827 O O . LYS A 1 101 ? -7.988 -4.887 9.911 1.00 97.56 101 LYS A O 1
ATOM 832 N N . PHE A 1 102 ? -7.213 -3.544 8.273 1.00 98.44 102 PHE A N 1
ATOM 833 C CA . PHE A 1 102 ? -6.326 -4.511 7.628 1.00 98.44 102 PHE A CA 1
ATOM 834 C C . PHE A 1 102 ? -4.844 -4.248 7.919 1.00 98.44 102 PHE A C 1
ATOM 836 O O . PHE A 1 102 ? -4.022 -5.139 7.730 1.00 98.44 102 PHE A O 1
ATOM 843 N N . MET A 1 103 ? -4.498 -3.041 8.377 1.00 98.50 103 MET A N 1
ATOM 844 C CA . MET A 1 103 ? -3.117 -2.665 8.684 1.00 98.50 103 MET A CA 1
ATOM 845 C C . MET A 1 103 ? -2.520 -3.539 9.791 1.00 98.50 103 MET A C 1
ATOM 847 O O . MET A 1 103 ? -3.131 -3.734 10.845 1.00 98.50 103 MET A O 1
ATOM 851 N N . GLY A 1 104 ? -1.289 -4.003 9.567 1.00 98.56 104 GLY A N 1
ATOM 852 C CA . GLY A 1 104 ? -0.451 -4.554 10.624 1.00 98.56 104 GLY A CA 1
ATOM 853 C C . GLY A 1 104 ? 0.079 -3.463 11.561 1.00 98.56 104 GLY A C 1
ATOM 854 O O . GLY A 1 104 ? -0.216 -2.273 11.408 1.00 98.56 104 GLY A O 1
ATOM 855 N N . ASN A 1 105 ? 0.850 -3.877 12.566 1.00 98.38 105 ASN A N 1
ATOM 856 C CA . ASN A 1 105 ? 1.307 -2.982 13.627 1.00 98.38 105 ASN A CA 1
ATOM 857 C C . ASN A 1 105 ? 2.183 -1.849 13.085 1.00 98.38 105 ASN A C 1
ATOM 859 O O . ASN A 1 105 ? 1.941 -0.690 13.425 1.00 98.38 105 ASN A O 1
ATOM 863 N N . LYS A 1 106 ? 3.170 -2.166 12.237 1.00 98.50 106 LYS A N 1
ATOM 864 C CA . LYS A 1 106 ? 4.129 -1.168 11.763 1.00 98.50 106 LYS A CA 1
ATOM 865 C C . LYS A 1 106 ? 3.507 -0.232 10.736 1.00 98.50 106 LYS A C 1
ATOM 867 O O . LYS A 1 106 ? 3.713 0.975 10.810 1.00 98.50 106 LYS A O 1
ATOM 872 N N . THR A 1 107 ? 2.675 -0.757 9.840 1.00 98.50 107 THR A N 1
ATOM 873 C CA . THR A 1 107 ? 1.921 0.063 8.879 1.00 98.50 107 THR A CA 1
ATOM 874 C C . THR A 1 107 ? 1.016 1.058 9.599 1.00 98.50 107 THR A C 1
ATOM 876 O O . THR A 1 107 ? 0.942 2.223 9.216 1.00 98.50 107 THR A O 1
ATOM 879 N N . LYS A 1 108 ? 0.347 0.618 10.672 1.00 98.38 108 LYS A N 1
ATOM 880 C CA . LYS A 1 108 ? -0.530 1.476 11.472 1.00 98.38 108 LYS A CA 1
ATOM 881 C C . LYS A 1 108 ? 0.238 2.562 12.224 1.00 98.38 108 LYS A C 1
ATOM 883 O O . LYS A 1 108 ? -0.247 3.684 12.289 1.00 98.38 108 LYS A O 1
ATOM 888 N N . GLU A 1 109 ? 1.413 2.244 12.766 1.00 98.38 109 GLU A N 1
ATOM 889 C CA . GLU A 1 109 ? 2.308 3.224 13.400 1.00 98.38 109 GLU A CA 1
ATOM 890 C C . GLU A 1 109 ? 2.709 4.326 12.408 1.00 98.38 109 GLU A C 1
ATOM 892 O O . GLU A 1 109 ? 2.493 5.502 12.685 1.00 98.38 109 GLU A O 1
ATOM 897 N N . ILE A 1 110 ? 3.198 3.942 11.222 1.00 98.38 110 ILE A N 1
ATOM 898 C CA . ILE A 1 110 ? 3.599 4.892 10.173 1.00 98.38 110 ILE A CA 1
ATOM 899 C C . ILE A 1 110 ? 2.401 5.734 9.724 1.00 98.38 110 ILE A C 1
ATOM 901 O O . ILE A 1 110 ? 2.512 6.953 9.618 1.00 98.38 110 ILE A O 1
ATOM 905 N N . SER A 1 111 ? 1.242 5.105 9.498 1.00 98.44 111 SER A N 1
ATOM 906 C CA . SER A 1 111 ? 0.022 5.822 9.123 1.00 98.44 111 SER A CA 1
ATOM 907 C C . SER A 1 111 ? -0.368 6.843 10.191 1.00 98.44 111 SER A C 1
ATOM 909 O O . SER A 1 111 ? -0.622 7.992 9.855 1.00 98.44 111 SER A O 1
ATOM 911 N N . ASP A 1 112 ? -0.362 6.467 11.471 1.00 98.12 112 ASP A N 1
ATOM 912 C CA . ASP A 1 112 ? -0.692 7.379 12.567 1.00 98.12 112 ASP A CA 1
ATOM 913 C C . ASP A 1 112 ? 0.262 8.581 12.645 1.00 98.12 112 ASP A C 1
ATOM 915 O O . ASP A 1 112 ? -0.178 9.682 12.979 1.00 98.12 112 ASP A O 1
ATOM 919 N N . ASP A 1 113 ? 1.548 8.390 12.358 1.00 98.00 113 ASP A N 1
ATOM 920 C CA . ASP A 1 113 ? 2.532 9.473 12.371 1.00 98.00 113 ASP A CA 1
ATOM 921 C C . ASP A 1 113 ? 2.404 10.398 11.155 1.00 98.00 113 ASP A C 1
ATOM 923 O O . ASP A 1 113 ? 2.498 11.617 11.313 1.00 98.00 113 ASP A O 1
ATOM 927 N N . ILE A 1 114 ? 2.079 9.849 9.981 1.00 98.12 114 ILE A N 1
ATOM 928 C CA . ILE A 1 114 ? 1.700 10.624 8.792 1.00 98.12 114 ILE A CA 1
ATOM 929 C C . ILE A 1 114 ? 0.475 11.490 9.107 1.00 98.12 114 ILE A C 1
ATOM 931 O O . ILE A 1 114 ? 0.520 12.706 8.929 1.00 98.12 114 ILE A O 1
ATOM 935 N N . GLU A 1 115 ? -0.596 10.909 9.655 1.00 98.12 115 GLU A N 1
ATOM 936 C CA . GLU A 1 115 ? -1.824 11.657 9.954 1.00 98.12 115 GLU A CA 1
ATOM 937 C C . GLU A 1 115 ? -1.603 12.800 10.956 1.00 98.12 115 GLU A C 1
ATOM 939 O O . GLU A 1 115 ? -2.163 13.886 10.784 1.00 98.12 115 GLU A O 1
ATOM 944 N N . LYS A 1 116 ? -0.754 12.595 11.973 1.00 97.56 116 LYS A N 1
ATOM 945 C CA . LYS A 1 116 ? -0.339 13.671 12.891 1.00 97.56 116 LYS A CA 1
ATOM 946 C C . LYS A 1 116 ? 0.478 14.742 12.168 1.00 97.56 116 LYS A C 1
ATOM 948 O O . LYS A 1 116 ? 0.254 15.927 12.398 1.00 97.56 116 LYS A O 1
ATOM 953 N N . GLY A 1 117 ? 1.414 14.340 11.305 1.00 97.12 117 GLY A N 1
ATOM 954 C CA . GLY A 1 117 ? 2.250 15.256 10.524 1.00 97.12 117 GLY A CA 1
ATOM 955 C C . GLY A 1 117 ? 1.431 16.173 9.613 1.00 97.12 117 GLY A C 1
ATOM 956 O O . GLY A 1 117 ? 1.724 17.363 9.513 1.00 97.12 117 GLY A O 1
ATOM 957 N N . TRP A 1 118 ? 0.352 15.646 9.031 1.00 95.62 118 TRP A N 1
ATOM 958 C CA . TRP A 1 118 ? -0.600 16.400 8.210 1.00 95.62 118 TRP A CA 1
ATOM 959 C C . TRP A 1 118 ? -1.665 17.167 9.015 1.00 95.62 118 TRP A C 1
ATOM 961 O O . TRP A 1 118 ? -2.472 17.886 8.427 1.00 95.62 118 TRP A O 1
ATOM 971 N N . GLY A 1 119 ? -1.704 17.029 10.346 1.00 95.19 119 GLY A N 1
ATOM 972 C CA . GLY A 1 119 ? -2.716 17.663 11.201 1.00 95.19 119 GLY A CA 1
ATOM 973 C C . GLY A 1 119 ? -4.133 17.100 11.024 1.00 95.19 119 GLY A C 1
ATOM 974 O O . GLY A 1 119 ? -5.109 17.792 11.317 1.00 95.19 119 GLY A O 1
ATOM 975 N N . ARG A 1 120 ? -4.262 15.861 10.525 1.00 92.31 120 ARG A N 1
ATOM 976 C CA . ARG A 1 120 ? -5.541 15.147 10.333 1.00 92.31 120 ARG A CA 1
ATOM 977 C C . ARG A 1 120 ? -5.962 14.335 11.568 1.00 92.31 120 ARG A C 1
ATOM 979 O O . ARG A 1 120 ? -7.085 13.827 11.605 1.00 92.31 120 ARG A O 1
ATOM 986 N N . LYS A 1 121 ? -5.088 14.233 12.576 1.00 80.81 121 LYS A N 1
ATOM 987 C CA . LYS A 1 121 ? -5.295 13.526 13.848 1.00 80.81 121 LYS A CA 1
ATOM 988 C C . LYS A 1 121 ? -4.759 14.322 15.034 1.00 80.81 121 LYS A C 1
ATOM 990 O O . LYS A 1 121 ? -3.752 15.039 14.850 1.00 80.81 121 LYS A O 1
#

Radius of gyration: 13.52 Å; chains: 1; bounding box: 32×29×37 Å

InterPro domains:
  IPR056091 Domain of unknown function DUF7674 [PF24722] (9-119)

Organism: NCBI:txid258475

Secondary structure (DSSP, 8-state):
---GGGHHHHHHHH-GGGHHHHHHHHTT-S---HHHHIIIIIHHHHHHHHHHT--HHHHHHHHHHHHHHHT-S-HHHHHIIIIIIIHHHHTSHHHHHHHTTT--HHHHHHHHHHHHHTT--

Foldseek 3Di:
DDEQVCLLVVLCVLQVVLVVQVVVCVVPDPDDGLLCCLQPGVQVVLLVCLVVVPDVVNLLSNQVSLQVLLPDPHVVSVVSSQVRHLVSCVVDVSSVVSSCVNHDDSSNVSSVVSCVVVVVD

Sequence (121 aa):
MLNYDNLVQQMLEAVPEIKPHYEKELEWWDEILPHIVFGDVINPYIISLLKNSQDLDILQRAFQFFEIMANCPDERVAEVLGVTVLERLGDEPEVLKKAMKFMGNKTKEISDDIEKGWGRK